Protein AF-A0A948V6H7-F1 (afdb_monomer_lite)

Structure (mmCIF, N/CA/C/O backbone):
data_AF-A0A948V6H7-F1
#
_entry.id   AF-A0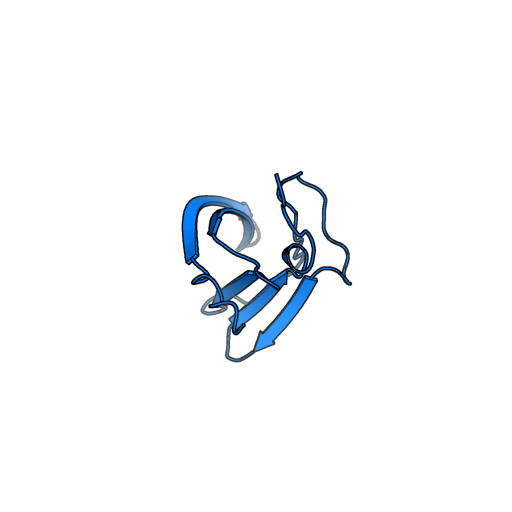A948V6H7-F1
#
loop_
_atom_site.group_PDB
_atom_site.id
_atom_site.type_symbol
_atom_site.label_atom_id
_atom_site.label_alt_id
_atom_site.label_comp_id
_atom_site.label_asym_id
_atom_site.label_entity_id
_atom_site.label_seq_id
_atom_site.pdbx_PDB_ins_code
_atom_site.Cartn_x
_atom_site.Cartn_y
_atom_site.Cartn_z
_atom_site.occupancy
_atom_site.B_iso_or_equiv
_atom_site.auth_seq_id
_atom_site.auth_comp_id
_atom_site.auth_asym_id
_atom_site.auth_atom_id
_atom_site.pdbx_PDB_model_num
ATOM 1 N N . PHE A 1 1 ? 18.429 -13.825 -33.979 1.00 43.41 1 PHE A N 1
ATOM 2 C CA . PHE A 1 1 ? 19.237 -13.393 -32.823 1.00 43.41 1 PHE A CA 1
ATOM 3 C C . PHE A 1 1 ? 18.353 -13.463 -31.591 1.00 43.41 1 PHE A C 1
ATOM 5 O O . PHE A 1 1 ? 17.332 -12.789 -31.573 1.00 43.41 1 PHE A O 1
ATOM 12 N N . VAL A 1 2 ? 18.666 -14.331 -30.627 1.00 44.50 2 VAL A N 1
ATOM 13 C CA . VAL A 1 2 ? 17.947 -14.372 -29.344 1.00 44.50 2 VAL A CA 1
ATOM 14 C C . VAL A 1 2 ? 18.514 -13.229 -28.509 1.00 44.50 2 VAL A C 1
ATOM 1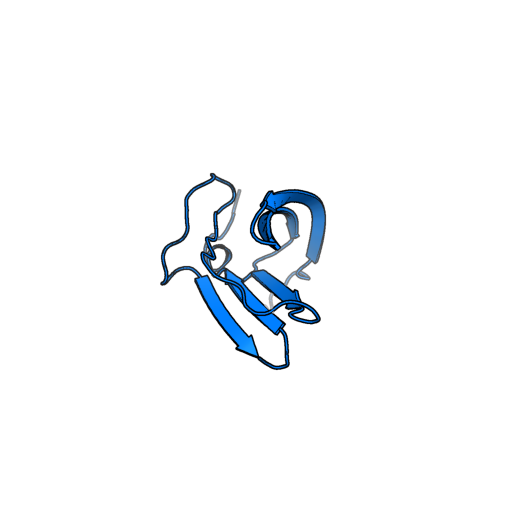6 O O . VAL A 1 2 ? 19.695 -13.246 -28.170 1.00 44.50 2 VAL A O 1
ATOM 19 N N . LYS A 1 3 ? 17.716 -12.186 -28.277 1.00 50.38 3 LYS A N 1
ATOM 20 C CA . LYS A 1 3 ? 18.078 -11.097 -27.367 1.00 50.38 3 LYS A CA 1
ATOM 21 C C . LYS A 1 3 ? 18.052 -11.710 -25.967 1.00 50.38 3 LYS A C 1
ATOM 23 O O . LYS A 1 3 ? 16.994 -12.167 -25.547 1.00 50.38 3 LYS A O 1
ATOM 28 N N . ALA A 1 4 ? 19.201 -11.804 -25.300 1.00 51.16 4 ALA A N 1
ATOM 29 C CA . ALA A 1 4 ? 19.226 -12.150 -23.884 1.00 51.16 4 ALA A CA 1
ATOM 30 C C . ALA A 1 4 ? 18.332 -11.133 -23.162 1.00 51.16 4 ALA A C 1
ATOM 32 O O . ALA A 1 4 ? 18.555 -9.926 -23.295 1.00 51.16 4 ALA A O 1
ATOM 33 N N . GLU A 1 5 ? 17.274 -11.601 -22.497 1.00 59.91 5 GLU A N 1
ATOM 34 C CA . GLU A 1 5 ? 16.535 -10.754 -21.569 1.00 59.91 5 GLU A CA 1
ATOM 35 C C . GLU A 1 5 ? 17.548 -10.266 -20.535 1.00 59.91 5 GLU A C 1
ATOM 37 O O . GLU A 1 5 ? 18.226 -11.064 -19.895 1.00 59.91 5 GLU A O 1
ATOM 42 N N . SER A 1 6 ? 17.715 -8.948 -20.449 1.00 64.69 6 SER A N 1
ATOM 43 C CA . SER A 1 6 ? 18.468 -8.329 -19.364 1.00 64.69 6 SER A CA 1
ATOM 44 C C . SER A 1 6 ? 17.883 -8.820 -18.047 1.00 64.69 6 SER A C 1
ATOM 46 O O . SER A 1 6 ? 16.665 -8.739 -17.873 1.00 64.69 6 SER A O 1
ATOM 48 N N . ASP A 1 7 ? 18.732 -9.270 -17.123 1.00 75.75 7 ASP A N 1
ATOM 49 C CA . ASP A 1 7 ? 18.303 -9.592 -15.764 1.00 75.75 7 ASP A CA 1
ATOM 50 C C . ASP A 1 7 ? 17.500 -8.411 -15.200 1.00 75.75 7 ASP A C 1
ATOM 52 O O . ASP A 1 7 ? 17.956 -7.261 -15.224 1.00 75.75 7 ASP A O 1
ATOM 56 N N . LYS A 1 8 ? 16.270 -8.683 -14.749 1.00 80.94 8 LYS A N 1
ATOM 57 C CA . LYS A 1 8 ? 15.423 -7.691 -14.084 1.00 80.94 8 LYS A CA 1
ATOM 58 C C . LYS A 1 8 ? 15.890 -7.579 -12.642 1.00 80.94 8 LYS A C 1
ATOM 60 O O . LYS A 1 8 ? 15.766 -8.534 -11.878 1.00 80.94 8 LYS A O 1
ATOM 65 N N . ILE A 1 9 ? 16.416 -6.421 -12.265 1.00 85.31 9 ILE A N 1
ATOM 66 C CA . ILE A 1 9 ? 16.919 -6.173 -10.912 1.00 85.31 9 ILE A CA 1
ATOM 67 C C . ILE A 1 9 ? 16.101 -5.047 -10.302 1.00 85.31 9 ILE A C 1
ATOM 69 O O . ILE A 1 9 ? 15.936 -3.989 -10.906 1.00 85.31 9 ILE A O 1
ATOM 73 N N . TYR A 1 10 ? 15.606 -5.263 -9.088 1.00 85.06 10 TYR A N 1
ATOM 74 C CA . TYR A 1 10 ? 15.067 -4.188 -8.271 1.00 85.06 10 TYR A CA 1
ATOM 75 C C . TYR A 1 10 ? 15.636 -4.269 -6.861 1.00 85.06 10 TYR A C 1
ATOM 77 O O . TYR A 1 10 ? 15.923 -5.352 -6.349 1.00 85.06 10 TYR A O 1
ATOM 85 N N . PHE A 1 11 ? 15.795 -3.114 -6.229 1.00 87.88 11 PHE A N 1
ATOM 86 C CA . PHE A 1 11 ? 16.126 -3.032 -4.814 1.00 87.88 11 PHE A CA 1
ATOM 87 C C . PHE A 1 11 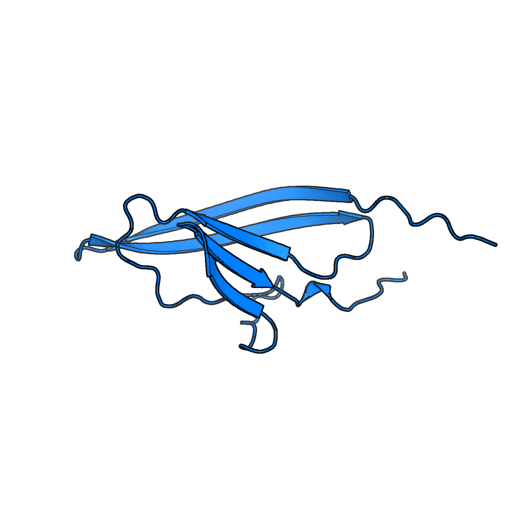? 15.520 -1.777 -4.199 1.00 87.88 11 PHE A C 1
ATOM 89 O O . PHE A 1 11 ? 15.340 -0.750 -4.863 1.00 87.88 11 PHE A O 1
ATOM 96 N N . TYR A 1 12 ? 15.201 -1.874 -2.913 1.00 88.88 12 TYR A N 1
ATOM 97 C CA . TYR A 1 12 ? 14.705 -0.745 -2.142 1.00 88.88 12 TYR A CA 1
ATOM 98 C C . TYR A 1 12 ? 15.827 0.261 -1.922 1.00 88.88 12 TYR A C 1
ATOM 100 O O . TYR A 1 12 ? 16.897 -0.082 -1.422 1.00 88.88 12 TYR A O 1
ATOM 108 N N . GLN A 1 13 ? 15.560 1.514 -2.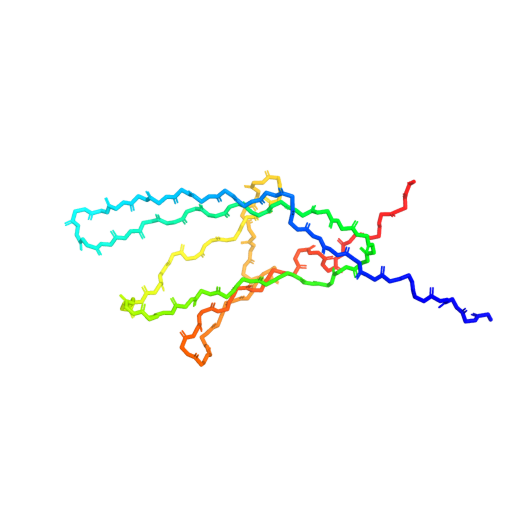272 1.00 89.88 13 GLN A N 1
ATOM 109 C CA . GLN A 1 13 ? 16.388 2.632 -1.842 1.00 89.88 13 GLN A CA 1
ATOM 110 C C . GLN A 1 13 ? 15.947 3.123 -0.465 1.00 89.88 13 GLN A C 1
ATOM 112 O O . GLN A 1 13 ? 16.779 3.391 0.397 1.00 89.88 13 GLN A O 1
ATOM 117 N N . LEU A 1 14 ? 14.633 3.270 -0.278 1.00 91.75 14 LEU A N 1
ATOM 118 C CA . LEU A 1 14 ? 14.040 3.816 0.933 1.00 91.75 14 LEU A CA 1
ATOM 119 C C . LEU A 1 14 ? 12.615 3.295 1.097 1.00 91.75 14 LEU A C 1
ATOM 121 O O . LEU A 1 14 ? 11.861 3.220 0.127 1.00 91.75 14 LEU A O 1
ATOM 125 N N . ILE A 1 15 ? 12.248 2.996 2.337 1.00 93.50 15 ILE A N 1
ATOM 126 C CA . ILE A 1 15 ? 10.863 2.812 2.757 1.00 93.50 15 ILE A CA 1
ATOM 127 C C . ILE A 1 15 ? 10.637 3.804 3.894 1.00 93.50 15 ILE A C 1
ATOM 129 O O . ILE A 1 15 ? 11.340 3.749 4.902 1.00 93.50 15 ILE A O 1
ATOM 133 N N . ASN A 1 16 ? 9.705 4.732 3.703 1.00 96.25 16 ASN A N 1
ATOM 134 C CA . ASN A 1 16 ? 9.267 5.660 4.740 1.00 96.25 16 ASN A CA 1
ATOM 135 C C . ASN A 1 16 ? 7.848 5.277 5.170 1.00 96.25 16 ASN A C 1
ATOM 137 O O . ASN A 1 16 ? 7.015 4.996 4.307 1.00 96.25 16 ASN A O 1
ATOM 141 N N . VAL A 1 17 ? 7.610 5.225 6.478 1.00 96.56 17 VAL A N 1
ATOM 142 C CA . VAL A 1 17 ? 6.332 4.832 7.069 1.00 96.56 17 VAL A CA 1
ATOM 143 C C . VAL A 1 17 ? 5.961 5.851 8.134 1.00 96.56 17 VAL A C 1
ATOM 145 O O . VAL A 1 17 ? 6.667 5.982 9.133 1.00 96.56 17 VAL A O 1
ATOM 148 N N . ASP A 1 18 ? 4.823 6.504 7.938 1.00 97.88 18 ASP A N 1
ATOM 149 C CA . ASP A 1 18 ? 4.195 7.376 8.921 1.00 97.88 18 ASP A CA 1
ATOM 150 C C . ASP A 1 18 ? 2.956 6.671 9.483 1.00 97.88 18 ASP A C 1
ATOM 152 O O . ASP A 1 18 ? 2.093 6.221 8.725 1.00 97.88 18 ASP A O 1
ATOM 156 N N . ILE A 1 19 ? 2.875 6.554 10.813 1.00 97.19 19 ILE A N 1
ATOM 157 C CA . ILE A 1 19 ? 1.756 5.912 11.516 1.00 97.19 19 ILE A CA 1
ATOM 158 C C . ILE A 1 19 ? 1.132 6.918 12.475 1.00 97.19 19 ILE A C 1
ATOM 160 O O . ILE A 1 19 ? 1.814 7.443 13.356 1.00 97.19 19 ILE A O 1
ATOM 164 N N . THR A 1 20 ? -0.172 7.140 12.338 1.00 98.25 20 THR A N 1
ATOM 165 C CA . THR A 1 20 ? -0.958 7.958 13.269 1.00 98.25 20 THR A CA 1
ATOM 166 C C . THR A 1 20 ? -1.920 7.061 14.029 1.00 98.25 20 THR A C 1
ATOM 168 O O . THR A 1 20 ? -2.731 6.379 13.417 1.00 98.25 20 THR A O 1
ATOM 171 N N . VAL A 1 21 ? -1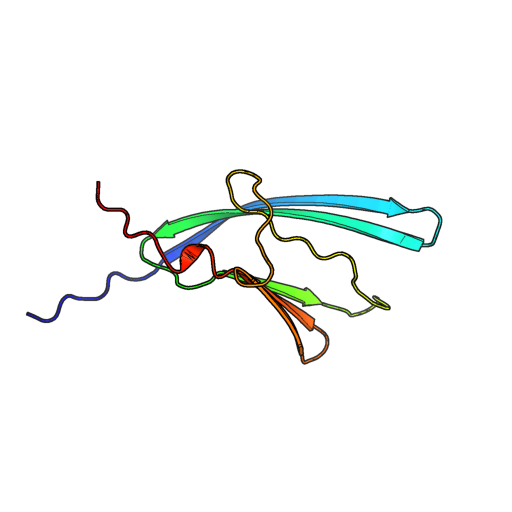.823 7.035 15.360 1.00 97.19 21 VAL A N 1
ATOM 172 C CA . VAL A 1 21 ? -2.733 6.255 16.213 1.00 97.19 21 VAL A CA 1
ATOM 173 C C . VAL A 1 21 ? -3.893 7.139 16.649 1.00 97.19 21 VAL A C 1
ATOM 175 O O . VAL A 1 21 ? -3.680 8.207 17.227 1.00 97.19 21 VAL A O 1
ATOM 178 N N . ASN A 1 22 ? -5.111 6.670 16.407 1.00 97.69 22 ASN A N 1
ATOM 179 C CA . ASN A 1 22 ? -6.335 7.404 16.684 1.00 97.69 22 ASN A CA 1
ATOM 180 C C . ASN A 1 22 ? -6.914 7.026 18.067 1.00 97.69 22 ASN A C 1
ATOM 182 O O . ASN A 1 22 ? -6.698 5.911 18.555 1.00 97.69 22 ASN A O 1
ATOM 186 N N . PRO A 1 23 ? -7.675 7.922 18.731 1.00 97.69 23 PRO A N 1
ATOM 187 C CA . PRO A 1 23 ? -8.258 7.649 20.053 1.00 97.69 23 PRO A CA 1
ATOM 188 C C . PRO A 1 23 ? -9.269 6.494 20.087 1.00 97.69 23 PRO A C 1
ATOM 190 O O . PRO A 1 23 ? -9.550 5.954 21.154 1.00 97.69 23 PRO A O 1
ATOM 193 N N . ASP A 1 24 ? -9.825 6.121 18.936 1.00 96.69 24 ASP A N 1
ATOM 194 C CA . ASP A 1 24 ? -10.808 5.047 18.770 1.00 96.69 24 ASP A CA 1
ATOM 195 C C . ASP A 1 24 ? -10.169 3.666 18.538 1.00 96.69 24 ASP A C 1
ATOM 197 O O . ASP A 1 24 ? -10.856 2.717 18.168 1.00 96.69 24 ASP A O 1
ATOM 201 N N . SER A 1 25 ? -8.865 3.532 18.811 1.00 94.50 25 SER A N 1
ATOM 202 C CA . SER A 1 25 ? -8.075 2.310 18.593 1.00 94.50 25 SER A CA 1
ATOM 203 C C . SER A 1 25 ? -7.902 1.914 17.122 1.00 94.50 25 SER A C 1
ATOM 205 O O . SER A 1 25 ? -7.497 0.785 16.841 1.00 94.50 25 SER A O 1
ATOM 207 N N . THR A 1 26 ? -8.149 2.834 16.187 1.00 96.81 26 THR A N 1
ATOM 208 C CA . THR A 1 26 ? -7.708 2.706 14.792 1.00 96.81 26 THR A CA 1
ATOM 209 C C . THR A 1 26 ? -6.340 3.362 14.588 1.00 96.81 26 THR A C 1
ATOM 211 O O . THR A 1 26 ? -5.816 4.050 15.469 1.00 96.81 26 THR A O 1
ATOM 214 N N . PHE A 1 27 ? -5.723 3.130 13.432 1.00 96.75 27 PHE A N 1
ATOM 215 C CA . PHE A 1 27 ? -4.505 3.827 13.040 1.00 96.75 27 PHE A CA 1
ATOM 216 C C . PHE A 1 27 ? -4.463 4.028 11.528 1.00 96.75 27 PHE A C 1
ATOM 218 O O . PHE A 1 27 ? -4.870 3.153 10.763 1.00 96.75 27 PHE A O 1
ATOM 225 N N . ASP A 1 28 ? -3.927 5.170 11.119 1.00 97.25 28 ASP A N 1
ATOM 226 C CA . ASP A 1 28 ? -3.681 5.512 9.724 1.00 97.25 28 ASP A CA 1
ATOM 227 C C . ASP A 1 28 ? -2.218 5.239 9.380 1.00 97.25 28 ASP A C 1
ATOM 229 O O . ASP A 1 28 ? -1.316 5.532 10.172 1.00 97.25 28 ASP A O 1
ATOM 233 N N . VAL A 1 29 ? -1.977 4.683 8.190 1.00 96.50 29 VAL A N 1
ATOM 234 C CA . VAL A 1 29 ? -0.630 4.370 7.694 1.00 96.50 29 VAL A CA 1
ATOM 235 C C . VAL A 1 29 ? -0.419 5.006 6.333 1.00 96.50 29 VAL A C 1
ATOM 237 O O . VAL A 1 29 ? -1.193 4.777 5.406 1.00 96.50 29 VAL A O 1
ATOM 240 N N . ILE A 1 30 ? 0.687 5.734 6.196 1.00 96.50 30 ILE A N 1
ATOM 241 C CA . ILE A 1 30 ? 1.207 6.181 4.906 1.00 96.50 30 ILE A CA 1
ATOM 242 C C . ILE A 1 30 ? 2.566 5.516 4.705 1.00 96.50 30 ILE A C 1
ATOM 244 O O . ILE A 1 30 ? 3.499 5.750 5.468 1.00 96.50 30 ILE A O 1
ATOM 248 N N . GLU A 1 31 ? 2.686 4.682 3.672 1.00 95.50 31 GLU A N 1
ATOM 249 C CA . GLU A 1 31 ? 3.943 4.034 3.294 1.00 95.50 31 GLU A CA 1
ATOM 250 C C . GLU A 1 31 ? 4.392 4.530 1.913 1.00 95.50 31 GLU A C 1
ATOM 252 O O . GLU A 1 31 ? 3.653 4.436 0.933 1.00 95.50 31 GLU A O 1
ATOM 257 N N . LYS A 1 32 ? 5.626 5.037 1.822 1.00 94.31 32 LYS A N 1
ATOM 258 C CA . LYS A 1 32 ? 6.268 5.426 0.561 1.00 94.31 32 LYS A CA 1
ATOM 259 C C . LYS A 1 32 ? 7.479 4.541 0.300 1.00 94.31 32 LYS A C 1
ATOM 261 O O . LYS A 1 32 ? 8.475 4.614 1.021 1.00 94.31 32 LYS A O 1
ATOM 266 N N . GLN A 1 33 ? 7.406 3.749 -0.766 1.00 92.38 33 GLN A N 1
ATOM 267 C CA . GLN A 1 33 ? 8.482 2.863 -1.207 1.00 92.38 33 GLN A CA 1
ATOM 268 C C . GLN A 1 33 ? 9.180 3.456 -2.438 1.00 92.38 33 GLN A C 1
ATOM 270 O O . GLN A 1 33 ? 8.547 3.716 -3.461 1.00 92.38 33 GLN A O 1
ATOM 275 N N . THR A 1 34 ? 10.492 3.671 -2.340 1.00 89.88 34 THR A N 1
ATOM 276 C CA . THR A 1 34 ? 11.340 4.135 -3.447 1.00 89.88 34 THR A CA 1
ATOM 277 C C . THR A 1 34 ? 12.239 2.994 -3.907 1.00 89.88 34 THR A C 1
ATOM 279 O O . THR A 1 34 ? 12.967 2.404 -3.101 1.00 89.88 34 THR A O 1
ATOM 282 N N . TYR A 1 35 ? 12.225 2.718 -5.210 1.00 86.31 35 TYR A N 1
ATOM 283 C CA . TYR A 1 35 ? 12.948 1.611 -5.830 1.00 86.31 35 TYR A CA 1
ATOM 284 C C . TYR A 1 35 ? 13.954 2.104 -6.859 1.00 86.31 35 TYR A C 1
ATOM 286 O O . TYR A 1 35 ? 13.690 3.063 -7.582 1.00 86.31 35 TYR A O 1
ATOM 294 N N . ASN A 1 36 ? 15.054 1.369 -6.985 1.00 85.81 36 ASN A N 1
ATOM 295 C CA . ASN A 1 36 ? 15.885 1.401 -8.182 1.00 85.81 36 ASN A CA 1
ATOM 296 C C . ASN A 1 36 ? 15.518 0.208 -9.058 1.00 85.81 36 ASN A C 1
ATOM 298 O O . ASN A 1 36 ? 15.505 -0.921 -8.565 1.00 85.81 36 ASN A O 1
ATOM 302 N N . LEU A 1 37 ? 15.216 0.469 -10.331 1.00 84.50 37 LEU A N 1
ATOM 303 C CA . LEU A 1 37 ? 14.758 -0.531 -11.294 1.00 84.50 37 LEU A CA 1
ATOM 304 C C . LEU A 1 37 ? 15.749 -0.634 -12.453 1.00 84.50 37 LEU A C 1
ATOM 306 O O . LEU A 1 37 ? 16.048 0.363 -13.107 1.00 84.50 37 LEU A O 1
ATOM 310 N N . LEU A 1 38 ? 16.220 -1.847 -12.727 1.00 86.06 38 LEU A N 1
ATOM 311 C CA . LEU A 1 38 ? 16.932 -2.205 -13.948 1.00 86.06 38 LEU A CA 1
ATOM 312 C C . LEU A 1 38 ? 16.068 -3.209 -14.721 1.00 86.06 38 LEU A C 1
ATOM 314 O O . LEU A 1 38 ? 15.877 -4.339 -14.273 1.00 86.06 38 LEU A O 1
ATOM 318 N N . GLY A 1 39 ? 15.534 -2.788 -15.868 1.00 82.44 39 GLY A N 1
ATOM 319 C CA . GLY A 1 39 ? 14.622 -3.585 -16.694 1.00 82.44 39 GLY A CA 1
ATOM 320 C C . GLY A 1 39 ? 13.144 -3.201 -16.545 1.00 82.44 39 GLY A C 1
ATOM 321 O O . GLY A 1 39 ? 12.798 -2.240 -15.859 1.00 82.44 39 GLY A O 1
ATOM 322 N N . SER A 1 40 ? 12.271 -3.945 -17.230 1.00 80.56 40 SER A N 1
ATOM 323 C CA . SER A 1 40 ? 10.825 -3.677 -17.297 1.00 80.56 40 SER A CA 1
ATOM 324 C C . SER A 1 40 ? 10.031 -4.563 -16.337 1.00 80.56 40 SER A C 1
ATOM 326 O O . SER A 1 40 ? 10.134 -5.794 -16.378 1.00 80.56 40 SER A O 1
ATOM 328 N N . PHE A 1 41 ? 9.190 -3.935 -15.519 1.00 81.50 41 PHE A N 1
ATOM 329 C CA . PHE A 1 41 ? 8.356 -4.583 -14.508 1.00 81.50 41 PHE A CA 1
ATOM 330 C C . PHE A 1 41 ? 6.889 -4.347 -14.832 1.00 81.50 41 PHE A C 1
ATOM 332 O O . PHE A 1 41 ? 6.505 -3.218 -15.092 1.00 81.50 41 PHE A O 1
ATOM 339 N N . GLU A 1 42 ? 6.067 -5.391 -14.805 1.00 78.50 42 GLU A N 1
ATOM 340 C CA . GLU A 1 42 ? 4.645 -5.257 -15.143 1.00 78.50 42 GLU A CA 1
ATOM 341 C C . GLU A 1 42 ? 3.807 -4.756 -13.965 1.00 78.50 42 GLU A C 1
ATOM 343 O O . GLU A 1 42 ? 2.806 -4.068 -14.149 1.00 78.50 42 GLU A O 1
ATOM 348 N N . TYR A 1 43 ? 4.213 -5.097 -12.745 1.00 81.81 43 TYR A N 1
ATOM 349 C CA . TYR A 1 43 ? 3.505 -4.720 -11.533 1.00 81.81 43 TYR A CA 1
ATOM 350 C C . TYR A 1 43 ? 4.448 -4.670 -10.333 1.00 81.81 43 TYR A C 1
ATOM 352 O O . TYR A 1 43 ? 5.500 -5.311 -10.316 1.00 81.81 43 TYR A O 1
ATOM 360 N N . PHE A 1 44 ? 4.022 -3.940 -9.306 1.00 86.69 44 PHE A N 1
ATOM 361 C CA . PHE A 1 44 ? 4.582 -4.001 -7.957 1.00 86.69 44 PHE A CA 1
ATOM 362 C C . PHE A 1 44 ? 3.492 -4.426 -6.992 1.00 86.69 44 PHE A C 1
ATOM 364 O O . PHE A 1 44 ? 2.314 -4.153 -7.226 1.00 86.69 44 PHE A O 1
ATOM 371 N N . TYR A 1 45 ? 3.879 -5.102 -5.916 1.00 89.06 45 TYR A N 1
ATOM 372 C CA . TYR A 1 45 ? 2.926 -5.555 -4.920 1.00 89.06 45 TYR A CA 1
ATOM 373 C C . TYR A 1 45 ? 3.381 -5.246 -3.497 1.00 89.06 45 TYR A C 1
ATOM 375 O O . TYR A 1 45 ? 4.577 -5.172 -3.204 1.00 89.06 45 TYR A O 1
ATOM 383 N N . ARG A 1 46 ? 2.396 -5.085 -2.616 1.00 91.75 46 ARG A N 1
ATOM 384 C CA . ARG A 1 46 ? 2.565 -4.944 -1.176 1.00 91.75 46 ARG A CA 1
ATOM 385 C C . ARG A 1 46 ? 1.598 -5.875 -0.461 1.00 91.75 46 ARG A C 1
ATOM 387 O O . ARG A 1 46 ? 0.385 -5.750 -0.615 1.00 91.75 46 ARG A O 1
ATOM 394 N N . ASP A 1 47 ? 2.164 -6.748 0.361 1.00 93.38 47 ASP A N 1
ATOM 395 C CA . ASP A 1 47 ? 1.409 -7.601 1.271 1.00 93.38 47 ASP A CA 1
ATOM 396 C C . ASP A 1 47 ? 1.409 -6.988 2.670 1.00 93.38 47 ASP A C 1
ATOM 398 O O . ASP A 1 47 ? 2.467 -6.623 3.197 1.00 93.38 47 ASP A O 1
ATOM 402 N N . ILE A 1 48 ? 0.227 -6.919 3.277 1.00 93.06 48 ILE A N 1
ATOM 403 C CA . ILE A 1 48 ? 0.016 -6.461 4.650 1.00 93.06 48 ILE A CA 1
ATOM 404 C C . ILE A 1 48 ? -0.540 -7.636 5.457 1.00 93.06 48 ILE A C 1
ATOM 406 O O . ILE A 1 48 ? -1.564 -8.223 5.097 1.00 93.06 48 ILE A O 1
ATOM 410 N N . GLU A 1 49 ? 0.145 -8.014 6.536 1.00 93.25 49 GLU A N 1
ATOM 411 C CA . GLU A 1 49 ? -0.329 -9.075 7.427 1.00 93.25 49 GLU A CA 1
ATOM 412 C C . GLU A 1 49 ? -1.479 -8.571 8.300 1.00 93.25 49 GLU A C 1
ATOM 414 O O . GLU A 1 49 ? -1.365 -7.532 8.942 1.00 93.25 49 GLU A O 1
ATOM 419 N N . LEU A 1 50 ? -2.574 -9.334 8.370 1.00 90.00 50 LEU A N 1
ATOM 420 C CA . LEU A 1 50 ? -3.739 -8.973 9.188 1.00 90.00 50 LEU A CA 1
ATOM 421 C C . LEU A 1 50 ? -3.674 -9.521 10.616 1.00 90.00 50 LEU A C 1
ATOM 423 O O . LEU A 1 50 ? -4.651 -9.460 11.359 1.00 90.00 50 LEU A O 1
ATOM 427 N N . LYS A 1 51 ? -2.550 -10.112 11.025 1.00 91.81 51 LYS A N 1
ATOM 428 C CA . LYS A 1 51 ? -2.439 -10.693 12.363 1.00 91.81 51 LYS A CA 1
ATOM 429 C C . LYS A 1 51 ? -2.557 -9.585 13.415 1.00 91.81 51 LYS A C 1
ATOM 431 O O . LYS A 1 51 ? -1.653 -8.772 13.557 1.00 91.81 51 LYS A O 1
ATOM 436 N N . GLY A 1 52 ? -3.644 -9.614 14.185 1.00 88.94 52 GLY A N 1
ATOM 437 C CA . GLY A 1 52 ? -3.939 -8.596 15.198 1.00 88.94 52 GLY A CA 1
ATOM 438 C C . GLY A 1 52 ? -4.682 -7.371 14.660 1.00 88.94 52 GLY A C 1
ATOM 439 O O . GLY A 1 52 ? -4.886 -6.431 15.419 1.00 88.94 52 GLY A O 1
ATOM 440 N N . LEU A 1 53 ? -5.102 -7.392 13.391 1.00 91.38 53 LEU A N 1
ATOM 441 C CA . LEU A 1 53 ? -5.978 -6.392 12.790 1.00 91.38 53 LEU A CA 1
ATOM 442 C C . LEU A 1 53 ? -7.380 -6.978 12.626 1.00 91.38 53 LEU A C 1
ATOM 444 O O . LEU A 1 53 ? -7.524 -8.135 12.231 1.00 91.38 53 LEU A O 1
ATOM 448 N N . ASP A 1 54 ? -8.401 -6.177 12.920 1.00 90.81 54 ASP A N 1
ATOM 449 C CA . ASP A 1 54 ? -9.793 -6.539 12.643 1.00 90.81 54 ASP A CA 1
ATOM 450 C C . ASP A 1 54 ? -10.080 -6.446 11.135 1.00 90.81 54 ASP A C 1
ATOM 452 O O . ASP A 1 54 ? -10.430 -7.434 10.489 1.00 90.81 54 ASP A O 1
ATOM 456 N N . HIS A 1 55 ? -9.831 -5.276 10.542 1.00 90.56 55 HIS A N 1
ATOM 457 C CA . HIS A 1 55 ? -9.941 -5.045 9.105 1.00 90.56 55 HIS A CA 1
ATOM 458 C C . HIS A 1 55 ? -9.007 -3.914 8.645 1.00 90.56 55 HIS A C 1
ATOM 460 O O . HIS A 1 55 ? -8.451 -3.177 9.457 1.00 90.56 55 HIS A O 1
ATOM 466 N N . ILE A 1 56 ? -8.837 -3.789 7.327 1.00 93.06 56 ILE A N 1
ATOM 467 C CA . ILE A 1 56 ? -8.217 -2.630 6.676 1.00 93.06 56 ILE A CA 1
ATOM 468 C C . ILE A 1 56 ? -9.278 -2.001 5.779 1.00 93.06 56 ILE A C 1
ATOM 470 O O . ILE A 1 56 ? -9.970 -2.706 5.042 1.00 93.06 56 ILE A O 1
ATOM 474 N N . SER A 1 57 ? -9.396 -0.682 5.832 1.00 92.81 57 SER A N 1
ATOM 475 C CA . SER A 1 57 ? -10.298 0.103 4.993 1.00 92.81 57 SER A CA 1
ATOM 476 C C . SER A 1 57 ? -9.548 1.268 4.346 1.00 92.81 57 SER A C 1
ATOM 478 O O . SER A 1 57 ? -8.365 1.475 4.604 1.00 92.81 57 SER A O 1
ATOM 480 N N . ASN A 1 58 ? -10.236 2.013 3.474 1.00 93.88 58 ASN A N 1
ATOM 481 C CA . ASN A 1 58 ? -9.749 3.290 2.934 1.00 93.88 58 ASN A CA 1
ATOM 482 C C . ASN A 1 58 ? -8.382 3.201 2.232 1.00 93.88 58 ASN A C 1
ATOM 484 O O . ASN A 1 58 ? -7.563 4.110 2.324 1.00 93.88 58 ASN A O 1
ATOM 488 N N . ILE A 1 59 ? -8.137 2.103 1.516 1.00 93.06 59 ILE A N 1
ATOM 489 C CA . ILE A 1 59 ? -6.875 1.900 0.807 1.00 93.06 59 ILE A CA 1
ATOM 490 C C . ILE A 1 59 ? -6.829 2.812 -0.411 1.00 93.06 59 ILE A C 1
ATOM 492 O O . ILE A 1 59 ? -7.683 2.745 -1.294 1.00 93.06 59 ILE A O 1
ATOM 496 N N . GLU A 1 60 ? -5.782 3.621 -0.471 1.00 94.94 60 GLU A N 1
ATOM 497 C CA . GLU A 1 60 ? -5.480 4.490 -1.594 1.00 94.94 60 GLU A CA 1
ATOM 498 C C . GLU A 1 60 ? -4.053 4.213 -2.058 1.00 94.94 60 GLU A C 1
ATOM 500 O O . GLU A 1 60 ? -3.136 4.075 -1.249 1.00 94.94 60 GLU A O 1
ATOM 505 N N . VAL A 1 61 ? -3.861 4.117 -3.371 1.00 93.94 61 VAL A N 1
ATOM 506 C CA . VAL A 1 61 ? -2.543 3.894 -3.966 1.00 93.94 61 VAL A CA 1
ATOM 507 C C . VAL A 1 61 ? -2.175 5.131 -4.761 1.00 93.94 61 VAL A C 1
ATOM 509 O O . VAL A 1 61 ? -2.983 5.636 -5.537 1.00 93.94 61 VAL A O 1
ATOM 512 N N . PHE A 1 62 ? -0.959 5.623 -4.564 1.00 93.12 62 PHE A N 1
ATOM 513 C CA . PHE A 1 62 ? -0.444 6.808 -5.237 1.00 93.12 62 PHE A CA 1
ATOM 514 C C . PHE A 1 62 ? 0.802 6.454 -6.028 1.00 93.12 62 PHE A C 1
ATOM 516 O O . PHE A 1 62 ? 1.586 5.594 -5.625 1.00 93.12 62 PHE A O 1
ATOM 523 N N . ASN A 1 63 ? 1.004 7.167 -7.127 1.00 89.62 63 ASN A N 1
ATOM 524 C CA . ASN A 1 63 ? 2.227 7.054 -7.890 1.00 89.62 63 ASN A CA 1
ATOM 525 C C . ASN A 1 63 ? 3.361 7.944 -7.376 1.00 89.62 63 ASN A C 1
ATOM 527 O O . ASN A 1 63 ? 3.208 8.738 -6.446 1.00 89.62 63 ASN A O 1
ATOM 531 N N . ASN A 1 64 ? 4.518 7.854 -8.034 1.00 83.50 64 ASN A N 1
ATOM 532 C CA . ASN A 1 64 ? 5.695 8.659 -7.708 1.00 83.50 64 ASN A CA 1
ATOM 533 C C . ASN A 1 64 ? 5.486 10.181 -7.863 1.00 83.50 64 ASN A C 1
ATOM 535 O O . ASN A 1 64 ? 6.229 10.953 -7.257 1.00 83.50 64 ASN A O 1
ATOM 539 N N . GLN A 1 65 ? 4.485 10.614 -8.634 1.00 88.19 65 GLN A N 1
ATOM 540 C CA . GLN A 1 65 ? 4.089 12.016 -8.805 1.00 88.19 65 GLN A CA 1
ATOM 541 C C . GLN A 1 65 ? 3.053 12.468 -7.762 1.00 88.19 65 GLN A C 1
ATOM 543 O O . GLN A 1 65 ? 2.644 13.626 -7.780 1.00 88.19 65 GLN A O 1
ATOM 548 N N . GLY A 1 66 ? 2.613 11.579 -6.865 1.00 89.31 66 GLY A N 1
ATOM 549 C CA . GLY A 1 66 ? 1.555 11.860 -5.894 1.00 89.31 66 GLY A CA 1
ATOM 550 C C . GLY A 1 66 ? 0.144 11.844 -6.490 1.00 89.31 66 GLY A C 1
ATOM 551 O O . GLY A 1 66 ? -0.799 12.276 -5.832 1.00 89.31 66 GLY A O 1
ATOM 552 N N . ARG A 1 67 ? -0.032 11.349 -7.723 1.00 93.44 67 ARG A N 1
ATOM 553 C CA . ARG A 1 67 ? -1.354 11.118 -8.315 1.00 93.44 67 ARG A CA 1
ATOM 554 C C . ARG A 1 67 ? -1.940 9.839 -7.726 1.00 93.44 67 ARG A C 1
ATOM 556 O O . ARG A 1 67 ? -1.305 8.787 -7.788 1.00 93.44 67 ARG A O 1
ATOM 563 N N . LYS A 1 68 ? -3.163 9.923 -7.202 1.00 94.50 68 LYS A N 1
ATOM 564 C CA . LYS A 1 68 ? -3.948 8.753 -6.796 1.00 94.50 68 LYS A CA 1
ATOM 565 C C . LYS A 1 68 ? -4.274 7.894 -8.023 1.00 94.50 68 LYS A C 1
ATOM 567 O O . LYS A 1 68 ? -4.717 8.428 -9.039 1.00 94.50 68 LYS A O 1
ATOM 572 N N . LEU A 1 69 ? -4.034 6.592 -7.927 1.00 92.75 69 LEU A N 1
ATOM 573 C CA . LEU A 1 69 ? -4.382 5.614 -8.951 1.00 92.75 69 LEU A CA 1
ATOM 574 C C . LEU A 1 69 ? -5.887 5.328 -8.932 1.00 92.75 69 LEU A C 1
ATOM 576 O O . LEU A 1 69 ? -6.514 5.293 -7.870 1.00 92.75 69 LEU A O 1
ATOM 580 N N . ASN A 1 70 ? -6.452 5.102 -10.113 1.00 92.06 70 ASN A N 1
ATOM 581 C CA . ASN A 1 70 ? -7.833 4.665 -10.285 1.00 92.06 70 ASN A CA 1
ATOM 582 C C . ASN A 1 70 ? -7.970 3.151 -10.045 1.00 92.06 70 ASN A C 1
ATOM 584 O O . ASN A 1 70 ? -6.987 2.411 -10.065 1.00 92.06 70 ASN A O 1
ATOM 588 N N . GLU A 1 71 ? -9.195 2.671 -9.826 1.00 86.25 71 GLU A N 1
ATOM 589 C CA . GLU A 1 71 ? -9.481 1.256 -9.520 1.00 86.25 71 GLU A CA 1
ATOM 590 C C . GLU A 1 71 ? -9.097 0.270 -10.640 1.00 86.25 71 GLU A C 1
ATOM 592 O O . GLU A 1 71 ? -8.973 -0.927 -10.397 1.00 86.25 71 GLU A O 1
ATOM 597 N N . ASP A 1 72 ? -8.898 0.745 -11.869 1.00 89.50 72 ASP A N 1
ATOM 598 C CA . ASP A 1 72 ? -8.404 -0.044 -12.999 1.00 89.50 72 ASP A CA 1
ATOM 599 C C . ASP A 1 72 ? -6.867 -0.080 -13.090 1.00 89.50 72 ASP A C 1
ATOM 601 O O . ASP A 1 72 ? -6.322 -0.913 -13.813 1.00 89.50 72 ASP A O 1
ATOM 605 N N . GLU A 1 73 ? -6.164 0.766 -12.329 1.00 90.94 73 GLU A N 1
ATOM 606 C CA . GLU A 1 73 ? -4.697 0.886 -12.303 1.00 90.94 73 GLU A CA 1
ATOM 607 C C . GLU A 1 73 ? -4.050 0.104 -11.141 1.00 90.94 73 GLU A C 1
ATOM 609 O O . GLU A 1 73 ? -2.839 -0.138 -11.141 1.00 90.94 73 GLU A O 1
ATOM 614 N N . TYR A 1 74 ? -4.840 -0.348 -10.164 1.00 92.69 74 TYR A N 1
ATOM 615 C CA . TYR A 1 74 ? -4.386 -1.240 -9.098 1.00 92.69 74 TYR A CA 1
ATOM 616 C C . TYR A 1 74 ? -5.481 -2.226 -8.688 1.00 92.69 74 TYR A C 1
ATOM 618 O O . TYR A 1 74 ? -6.656 -2.043 -8.976 1.00 92.69 74 TYR A O 1
ATOM 626 N N . ARG A 1 75 ? -5.098 -3.306 -8.012 1.00 92.44 75 ARG A N 1
ATOM 627 C CA . ARG A 1 75 ? -6.038 -4.282 -7.453 1.00 92.44 75 ARG A CA 1
ATOM 628 C C . ARG A 1 75 ? -5.721 -4.528 -5.999 1.00 92.44 75 ARG A C 1
ATOM 630 O O . ARG A 1 75 ? -4.553 -4.641 -5.629 1.00 92.44 75 ARG A O 1
ATOM 637 N N . THR A 1 76 ? -6.764 -4.679 -5.196 1.00 92.75 76 THR A N 1
ATOM 638 C CA . THR A 1 76 ? -6.639 -5.141 -3.821 1.00 92.75 76 THR A CA 1
ATOM 639 C C . THR A 1 76 ? -7.457 -6.399 -3.611 1.00 92.75 76 THR A C 1
ATOM 641 O O . THR A 1 76 ? -8.543 -6.550 -4.169 1.00 92.75 76 THR A O 1
ATOM 644 N N . PHE A 1 77 ? -6.917 -7.350 -2.857 1.00 92.50 77 PHE A N 1
ATOM 645 C CA . PHE A 1 77 ? -7.642 -8.570 -2.529 1.00 92.50 77 PHE A CA 1
ATOM 646 C C . PHE A 1 77 ? -7.116 -9.201 -1.248 1.00 92.50 77 PHE A C 1
ATOM 648 O O . PHE A 1 77 ? -5.952 -9.061 -0.880 1.00 92.50 77 PHE A O 1
ATOM 655 N N . TYR A 1 78 ? -7.988 -9.949 -0.583 1.00 90.56 78 TYR A N 1
ATOM 656 C CA . TYR A 1 78 ? -7.635 -10.730 0.589 1.00 90.56 78 TYR A CA 1
ATOM 657 C C . TYR A 1 78 ? -7.320 -12.174 0.201 1.00 90.56 78 TYR A C 1
ATOM 659 O O . TYR A 1 78 ? -8.096 -12.825 -0.503 1.00 90.56 78 TYR A O 1
ATOM 667 N N . LYS A 1 79 ? -6.194 -12.697 0.693 1.00 92.44 79 LYS A N 1
ATOM 668 C CA . LYS A 1 79 ? -5.842 -14.111 0.541 1.00 92.44 79 LYS A CA 1
ATOM 669 C C . LYS A 1 79 ? -4.857 -14.543 1.622 1.00 92.44 79 LYS A C 1
ATOM 671 O O . LYS A 1 79 ? -3.832 -13.896 1.822 1.00 92.44 79 LYS A O 1
ATOM 676 N N . ASN A 1 80 ? -5.134 -15.678 2.267 1.00 92.19 80 ASN A N 1
ATOM 677 C CA . ASN A 1 80 ? -4.251 -16.328 3.246 1.00 92.19 80 ASN A CA 1
ATOM 678 C C . ASN A 1 80 ? -3.842 -15.425 4.430 1.00 92.19 80 ASN A C 1
ATOM 680 O O . ASN A 1 80 ? -2.667 -15.369 4.784 1.00 92.19 80 ASN A O 1
ATOM 684 N N . GLY A 1 81 ? -4.789 -14.694 5.033 1.00 90.38 81 GLY A N 1
ATOM 685 C CA . GLY A 1 81 ? -4.490 -13.825 6.183 1.00 90.38 81 GLY A CA 1
ATOM 686 C C . GLY A 1 81 ? -3.713 -12.550 5.835 1.00 90.38 81 GLY A C 1
ATOM 687 O O . GLY A 1 81 ? -3.240 -11.857 6.736 1.00 90.38 81 GLY A O 1
ATOM 688 N N . ARG A 1 82 ? -3.576 -12.243 4.543 1.00 94.31 82 ARG A N 1
ATOM 689 C CA . ARG A 1 82 ? -2.886 -11.059 4.036 1.00 94.31 82 ARG A CA 1
ATOM 690 C C . ARG A 1 82 ? -3.792 -10.254 3.131 1.00 94.31 82 ARG A C 1
ATOM 692 O O . ARG A 1 82 ? -4.597 -10.813 2.379 1.00 94.31 82 ARG A O 1
ATOM 699 N N . TRP A 1 83 ? -3.618 -8.946 3.205 1.00 93.69 83 TRP A N 1
ATOM 700 C CA . TRP A 1 83 ? -4.149 -8.020 2.230 1.00 93.69 83 TRP A CA 1
ATOM 701 C C . TRP A 1 83 ? -3.090 -7.758 1.163 1.00 93.69 83 TRP A C 1
ATOM 703 O O . TRP A 1 83 ? -1.972 -7.369 1.490 1.00 93.69 83 TRP A O 1
ATOM 713 N N . HIS A 1 84 ? -3.441 -7.995 -0.095 1.00 94.62 84 HIS A N 1
ATOM 714 C CA . HIS A 1 84 ? -2.565 -7.837 -1.250 1.00 94.62 84 HIS A CA 1
ATOM 715 C C . HIS A 1 84 ? -2.931 -6.540 -1.954 1.00 94.62 84 HIS A C 1
ATOM 717 O O . HIS A 1 84 ? -4.106 -6.312 -2.241 1.00 94.62 84 HIS A O 1
ATOM 723 N N . VAL A 1 85 ? -1.942 -5.705 -2.251 1.00 93.50 85 VAL A N 1
ATOM 724 C CA . VAL A 1 85 ? -2.090 -4.485 -3.052 1.00 93.50 85 VAL A CA 1
ATOM 725 C C . VAL A 1 85 ? -1.183 -4.621 -4.263 1.00 93.50 85 VAL A C 1
ATOM 727 O O . VAL A 1 85 ? 0.024 -4.711 -4.099 1.00 93.50 85 VAL A O 1
ATOM 730 N N . HIS A 1 86 ? -1.743 -4.674 -5.468 1.00 93.00 86 HIS A N 1
ATOM 731 C CA . HIS A 1 86 ? -1.004 -4.828 -6.723 1.00 93.00 86 HIS A CA 1
ATOM 732 C C . HIS A 1 86 ? -1.172 -3.565 -7.569 1.00 93.00 86 HIS A C 1
ATOM 734 O O . HIS A 1 86 ? -2.277 -3.295 -8.029 1.00 93.00 86 HIS A O 1
ATOM 740 N N . SER A 1 87 ? -0.096 -2.814 -7.808 1.00 88.50 87 SER A N 1
ATOM 741 C CA . SER A 1 87 ? -0.086 -1.668 -8.725 1.00 88.50 87 SER A CA 1
ATOM 742 C C . SER A 1 87 ? 0.364 -2.102 -10.116 1.00 88.50 87 SER A C 1
ATOM 744 O O . SER A 1 87 ? 1.427 -2.707 -10.261 1.00 88.50 87 SER A O 1
ATOM 746 N N . MET A 1 88 ? -0.430 -1.764 -11.132 1.00 83.44 88 MET A N 1
ATOM 747 C CA . MET A 1 88 ? -0.135 -2.009 -12.547 1.00 83.44 88 MET A CA 1
ATOM 748 C C . MET A 1 88 ? 0.470 -0.776 -13.224 1.00 83.44 88 MET A C 1
ATOM 750 O O . MET A 1 88 ? 0.685 -0.795 -14.431 1.00 83.44 88 MET A O 1
ATOM 754 N N . GLU A 1 89 ? 0.768 0.298 -12.487 1.00 72.19 89 GLU A N 1
ATOM 755 C CA .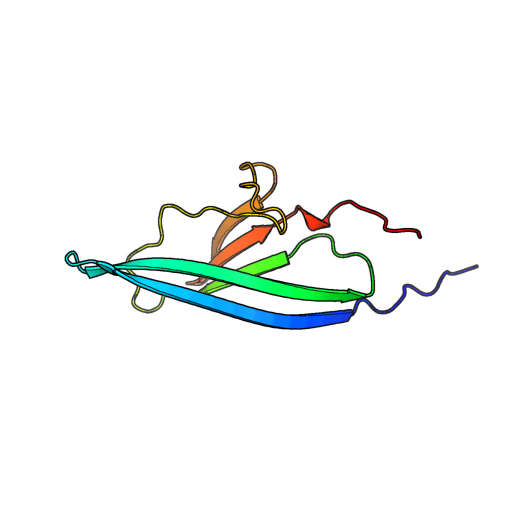 GLU A 1 89 ? 1.315 1.531 -13.070 1.00 72.19 89 GLU A CA 1
ATOM 756 C C . GLU A 1 89 ? 2.615 1.287 -13.854 1.00 72.19 89 GLU A C 1
ATOM 758 O O . GLU A 1 89 ? 2.879 1.928 -14.870 1.00 72.19 89 GLU A O 1
ATOM 763 N N . PHE A 1 90 ? 3.418 0.322 -13.415 1.00 65.44 90 PHE A N 1
ATOM 764 C CA . PHE A 1 90 ? 4.683 -0.002 -14.063 1.00 65.44 90 PHE A CA 1
ATOM 765 C C . PHE A 1 90 ? 4.506 -0.786 -15.373 1.00 65.44 90 PHE A C 1
ATOM 767 O O . PHE A 1 90 ? 5.455 -0.871 -16.152 1.00 65.44 90 PHE A O 1
ATOM 774 N N . SER A 1 91 ? 3.290 -1.269 -15.672 1.00 57.50 91 SER A N 1
ATOM 775 C CA . SER A 1 91 ? 2.997 -2.077 -16.862 1.00 57.50 91 SER A CA 1
ATOM 776 C C . SER A 1 91 ? 3.297 -1.386 -18.190 1.00 57.50 91 SER A C 1
ATOM 778 O O . SER A 1 91 ? 3.489 -2.090 -19.178 1.00 57.50 91 SER A O 1
ATOM 780 N N . GLN A 1 92 ? 3.436 -0.056 -18.248 1.00 46.81 92 GLN A N 1
ATOM 781 C CA . GLN A 1 92 ? 3.933 0.627 -19.443 1.00 46.81 92 GLN A CA 1
ATOM 782 C C . GLN A 1 92 ? 4.704 1.910 -19.116 1.00 46.81 92 GLN A C 1
ATOM 784 O O . GLN A 1 92 ? 4.125 2.934 -18.760 1.00 46.81 92 GLN A O 1
ATOM 789 N N . LYS A 1 93 ? 6.015 1.872 -19.371 1.00 40.66 93 LYS A N 1
ATOM 790 C CA . LYS A 1 93 ? 6.741 2.870 -20.175 1.00 40.66 93 LYS A CA 1
ATOM 791 C C . LYS A 1 93 ? 8.111 2.294 -20.515 1.00 40.66 93 LYS A C 1
ATOM 793 O O . LYS A 1 93 ? 8.980 2.184 -19.654 1.00 40.66 93 LYS A O 1
ATOM 798 N N . GLU A 1 94 ? 8.293 1.902 -21.774 1.00 36.66 94 GLU A N 1
ATOM 799 C CA . GLU A 1 94 ? 9.632 1.730 -22.331 1.00 36.66 94 GLU A CA 1
ATOM 800 C C . GLU A 1 94 ? 10.399 3.044 -22.133 1.00 36.66 94 GLU A C 1
ATOM 802 O O . GLU A 1 94 ? 10.064 4.065 -22.734 1.00 36.66 94 GLU A O 1
ATOM 807 N N . PHE A 1 95 ? 11.402 3.038 -21.259 1.00 33.56 95 PHE A N 1
ATOM 808 C CA . PHE A 1 95 ? 12.364 4.126 -21.166 1.00 33.56 95 PHE A CA 1
ATOM 809 C C . PHE A 1 95 ? 13.531 3.798 -22.095 1.00 33.56 95 PHE A C 1
ATOM 811 O O . PHE A 1 95 ? 14.422 3.029 -21.745 1.00 33.56 95 PHE A O 1
ATOM 818 N N . TRP A 1 96 ? 13.505 4.387 -23.290 1.00 33.06 96 TRP A N 1
ATOM 819 C CA . TRP A 1 96 ? 14.699 4.601 -24.100 1.00 33.06 96 TRP A CA 1
ATOM 820 C C . TRP A 1 96 ? 15.087 6.076 -23.979 1.00 33.06 96 TRP A C 1
ATOM 822 O O . TRP A 1 96 ? 14.340 6.942 -24.435 1.00 33.06 96 TRP A O 1
ATOM 832 N N . ALA A 1 97 ? 16.238 6.348 -23.368 1.00 32.62 97 ALA A N 1
ATOM 833 C CA . ALA A 1 97 ? 17.072 7.521 -23.626 1.00 32.62 97 ALA A CA 1
ATOM 834 C C . ALA A 1 97 ? 18.511 7.188 -23.223 1.00 32.62 97 ALA A C 1
ATOM 836 O O . ALA A 1 97 ? 18.704 6.787 -22.053 1.00 32.62 97 ALA A O 1
#

Radius of gyration: 16.32 Å; chains: 1; bounding box: 30×28×53 Å

Sequence (97 aa):
FVKAESDKIYFYQLINVDITVNPDSTFDVIEKQTYNLLGSFEYFYRDIELKGLDHISNIEVFNNQGRKLNEDEYRTFYKNGRWHVHSMEFSQKEFWA

Foldseek 3Di:
DPDPQDPKDKDWPDWDWDWAQDPVRDIDIDIDTDMDIDHADQKDKDKDACVVPPDDDDDWDADPVRDTDDCVQWDWDDDDRIIMIIGRPRNDDPDDD

pLDDT: mean 84.51, std 16.63, range [32.62, 98.25]

Secondary structure (DSSP, 8-state):
---PPPP-EEEEEEEEEEEEE-TTS-EEEEEEEEEEEES--S-EEEEEE-TT-S-------B-TTSPBPPTTTEEEEEETTEEEEEE-GGGS-----